Protein AF-A0A326UE14-F1 (afdb_monomer)

Nearest PDB structures (foldseek):
  3hug-assembly6_P  TM=7.858E-01  e=4.920E-02  Mycobacterium tuberculosis H37Rv
  3hug-assembly3_L  TM=7.812E-01  e=1.075E-01  Mycobacterium tuberculosis H37Rv
  3hug-assembly6_F  TM=7.765E-01  e=8.840E-02  Mycobacterium tuberculosis H37Rv
  3hug-assembly6_J  TM=6.634E-01  e=8.283E-02  Mycobacterium tuberculosis H37Rv
  8z6g-assembly3_E  TM=7.187E-01  e=1.275E+00  Pseudomonas aeruginosa

Foldseek 3Di:
DDLVVLLVCLVCLLVVNDDPVVNVVSVVVCVVDVVSVVVSVVVVVVVVVVVPDDDDDDDPVVVVCCCPPPVNVVVVVVVVVVVVVVVPPD

InterPro domains:
  IPR027383 Putative zinc-finger [PF13490] (3-37)
  IPR041916 Anti-sigma factor, zinc-finger domain superfamily [G3DSA:1.10.10.1320] (4-59)

Sequence (90 aa):
MNCEQVRDLLSAYLDGMLAGDERSSVASHLVDCPDCRSILIDYYRFDTLLTLMPRIKPTPSLSHNLFSSREYYELLRCLEQESFLNSHHL

pLDDT: mean 90.5, std 11.87, range [44.12, 98.31]

Structure (mmCIF, N/CA/C/O backbone):
data_AF-A0A326UE14-F1
#
_entry.id   AF-A0A326UE14-F1
#
loop_
_atom_site.group_PDB
_atom_site.id
_atom_site.type_symbol
_atom_site.label_atom_id
_atom_site.label_alt_id
_atom_site.label_comp_id
_atom_site.label_asym_id
_atom_site.label_entity_id
_atom_site.label_seq_id
_atom_site.pdbx_PDB_ins_code
_atom_site.Cartn_x
_atom_site.Cartn_y
_atom_site.Cartn_z
_atom_site.occupancy
_atom_site.B_iso_or_equiv
_atom_site.auth_seq_id
_atom_site.auth_comp_id
_atom_site.auth_asym_id
_atom_site.auth_atom_id
_atom_site.pdbx_PDB_model_num
ATOM 1 N N . MET A 1 1 ? -5.468 -2.537 20.682 1.00 83.50 1 MET A N 1
ATOM 2 C CA . MET A 1 1 ? -4.157 -2.083 20.162 1.00 83.50 1 MET A CA 1
ATOM 3 C C . MET A 1 1 ? -4.021 -0.595 20.419 1.00 83.50 1 MET A C 1
ATOM 5 O O . MET A 1 1 ? -5.042 0.090 20.462 1.00 83.50 1 MET A O 1
ATOM 9 N N . ASN A 1 2 ? -2.801 -0.108 20.630 1.00 95.50 2 ASN A N 1
ATOM 10 C CA . ASN A 1 2 ? -2.530 1.325 20.769 1.00 95.50 2 ASN A CA 1
ATOM 11 C C . ASN A 1 2 ? -2.207 1.963 19.399 1.00 95.50 2 ASN A C 1
ATOM 13 O O . ASN A 1 2 ? -2.066 1.259 18.399 1.00 95.50 2 ASN A O 1
ATOM 17 N N . CYS A 1 3 ? -2.1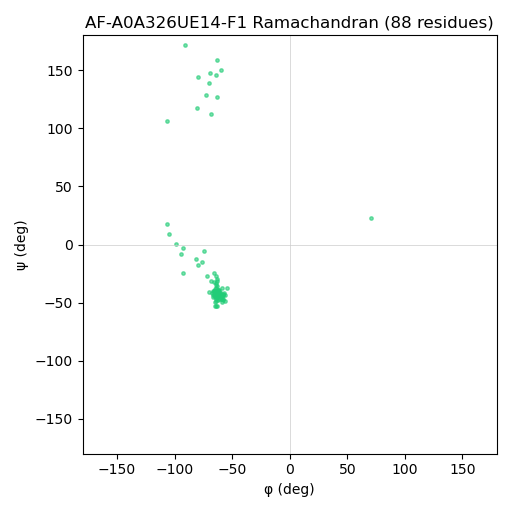07 3.295 19.345 1.00 97.81 3 CYS A N 1
ATOM 18 C CA . CYS A 1 3 ? -1.851 4.011 18.091 1.00 97.81 3 CYS A CA 1
ATOM 19 C C . CYS A 1 3 ? -0.483 3.686 17.475 1.00 97.81 3 CYS A C 1
ATOM 21 O O . CYS A 1 3 ? -0.363 3.691 16.258 1.00 97.81 3 CYS A O 1
ATOM 23 N N . GLU A 1 4 ? 0.539 3.426 18.293 1.00 97.75 4 GLU A N 1
ATOM 24 C CA . GLU A 1 4 ? 1.890 3.089 17.824 1.00 97.75 4 GLU A CA 1
ATOM 25 C C . GLU A 1 4 ? 1.871 1.774 17.037 1.00 97.75 4 GLU A C 1
ATOM 27 O O . GLU A 1 4 ? 2.198 1.761 15.856 1.00 97.75 4 GLU A O 1
ATOM 32 N N . GLN A 1 5 ? 1.321 0.716 17.637 1.00 97.25 5 GLN A N 1
ATOM 33 C CA . GLN A 1 5 ? 1.146 -0.588 16.995 1.00 97.25 5 GLN A CA 1
ATOM 34 C C . GLN A 1 5 ? 0.325 -0.494 15.708 1.00 97.25 5 GLN A C 1
ATOM 36 O O . GLN A 1 5 ? 0.629 -1.148 14.719 1.00 97.25 5 GLN A O 1
ATOM 41 N N . VAL A 1 6 ? -0.748 0.301 15.717 1.00 97.75 6 VAL A N 1
ATOM 42 C CA . VAL A 1 6 ? -1.601 0.440 14.534 1.00 97.75 6 VAL A CA 1
ATOM 43 C C . VAL A 1 6 ? -0.863 1.151 13.410 1.00 97.75 6 VAL A C 1
ATOM 45 O O . VAL A 1 6 ? -0.964 0.694 12.277 1.00 97.75 6 VAL A O 1
ATOM 48 N N . ARG A 1 7 ? -0.103 2.214 13.706 1.00 97.38 7 ARG A N 1
ATOM 49 C CA . ARG A 1 7 ? 0.686 2.957 12.708 1.00 97.38 7 ARG A CA 1
ATOM 50 C C . ARG A 1 7 ? 1.676 2.058 11.977 1.00 97.38 7 ARG A C 1
ATOM 52 O O . ARG A 1 7 ? 1.731 2.134 10.753 1.00 97.38 7 ARG A O 1
ATOM 59 N N . ASP A 1 8 ? 2.357 1.172 12.696 1.00 97.44 8 ASP A N 1
ATOM 60 C CA . ASP A 1 8 ? 3.297 0.213 12.101 1.00 97.44 8 ASP A CA 1
ATOM 61 C C . ASP A 1 8 ? 2.601 -0.785 11.160 1.00 97.44 8 ASP A C 1
ATOM 63 O O . ASP A 1 8 ? 3.192 -1.267 10.196 1.00 97.44 8 ASP A O 1
ATOM 67 N N . LEU A 1 9 ? 1.316 -1.059 11.397 1.00 97.75 9 LEU A N 1
ATOM 68 C CA . LEU A 1 9 ? 0.519 -2.002 10.615 1.00 97.75 9 LEU A CA 1
ATOM 69 C C . LEU A 1 9 ? -0.286 -1.350 9.483 1.00 97.75 9 LEU A C 1
ATOM 71 O O . LEU A 1 9 ? -0.851 -2.074 8.665 1.00 97.75 9 LEU A O 1
ATOM 75 N N . LEU A 1 10 ? -0.356 -0.015 9.387 1.00 97.62 10 LEU A N 1
ATOM 76 C CA . LEU A 1 10 ? -1.210 0.664 8.398 1.00 97.62 10 LEU A CA 1
ATOM 77 C C . LEU A 1 10 ? -0.815 0.366 6.945 1.00 97.62 10 LEU A C 1
ATOM 79 O O . LEU A 1 10 ? -1.707 0.239 6.108 1.00 97.62 10 LEU A O 1
ATOM 83 N N . SER A 1 11 ? 0.483 0.222 6.641 1.00 96.81 11 SER A N 1
ATOM 84 C CA . SER A 1 11 ? 0.931 -0.154 5.288 1.00 96.81 11 SER A CA 1
ATOM 85 C C . SER A 1 11 ? 0.454 -1.562 4.938 1.00 96.81 11 SER A C 1
ATOM 87 O O . SER A 1 11 ? -0.260 -1.752 3.964 1.00 96.81 11 SER A O 1
ATOM 89 N N . ALA A 1 12 ? 0.735 -2.546 5.795 1.00 97.12 12 ALA A N 1
ATOM 90 C CA . ALA A 1 12 ? 0.289 -3.920 5.571 1.00 97.12 12 ALA A CA 1
ATOM 91 C C . ALA A 1 12 ? -1.248 -4.050 5.572 1.00 97.12 12 ALA A C 1
ATOM 93 O O . ALA A 1 12 ? -1.803 -4.890 4.862 1.00 97.12 12 ALA A O 1
ATOM 94 N N . TYR A 1 13 ? -1.956 -3.215 6.341 1.00 97.62 13 TYR A N 1
ATOM 95 C CA . TYR A 1 13 ? -3.416 -3.130 6.314 1.00 97.62 13 TYR A CA 1
ATOM 96 C C . TYR A 1 13 ? -3.930 -2.649 4.949 1.00 97.62 13 TYR A C 1
ATOM 98 O O . TYR A 1 13 ? -4.857 -3.262 4.409 1.00 97.62 13 TYR A O 1
ATOM 106 N N . LEU A 1 14 ? -3.325 -1.586 4.399 1.00 96.69 14 LEU A N 1
ATOM 107 C CA . LEU A 1 14 ? -3.616 -1.053 3.064 1.00 96.69 14 LEU A CA 1
ATOM 108 C C . LEU A 1 14 ? -3.394 -2.118 1.984 1.00 96.69 14 LEU A C 1
ATOM 110 O O . LEU A 1 14 ? -4.287 -2.360 1.175 1.00 96.69 14 LEU A O 1
ATOM 114 N N . ASP A 1 15 ? -2.251 -2.801 2.038 1.00 95.38 15 ASP A N 1
ATOM 115 C CA . ASP A 1 15 ? -1.842 -3.820 1.063 1.00 95.38 15 ASP A CA 1
ATOM 116 C C . ASP A 1 15 ? -2.612 -5.148 1.214 1.00 95.38 15 ASP A C 1
ATOM 118 O O . ASP A 1 15 ? -2.453 -6.077 0.423 1.00 95.38 15 ASP A O 1
ATOM 122 N N . GLY A 1 16 ? -3.455 -5.271 2.244 1.00 96.31 16 GLY A N 1
ATOM 123 C CA . GLY A 1 16 ? -4.221 -6.484 2.521 1.00 96.31 16 GLY A CA 1
ATOM 124 C C . GLY A 1 16 ? -3.385 -7.662 3.025 1.00 96.31 16 GLY A C 1
ATOM 125 O O . GLY A 1 16 ? -3.829 -8.802 2.925 1.00 96.31 16 GLY A O 1
ATOM 126 N N . MET A 1 17 ? -2.209 -7.394 3.593 1.00 97.69 17 MET A N 1
ATOM 127 C CA . MET A 1 17 ? -1.226 -8.401 4.008 1.00 97.69 17 MET A CA 1
ATOM 128 C C . MET A 1 17 ? -1.359 -8.860 5.468 1.00 97.69 17 MET A C 1
ATOM 130 O O . MET A 1 17 ? -0.619 -9.739 5.902 1.00 97.69 17 MET A O 1
ATOM 134 N N . LEU A 1 18 ? -2.283 -8.282 6.239 1.00 97.50 18 LEU A N 1
ATOM 135 C CA . LEU A 1 18 ? -2.512 -8.676 7.633 1.00 97.50 18 LEU A CA 1
ATOM 136 C C . LEU A 1 18 ? -3.362 -9.945 7.755 1.00 97.50 18 LEU A C 1
ATOM 138 O O . LEU A 1 18 ? -4.338 -10.127 7.021 1.00 97.50 18 LEU A O 1
ATOM 142 N N . ALA A 1 19 ? -3.051 -10.768 8.760 1.00 95.12 19 ALA A N 1
ATOM 143 C CA . ALA A 1 19 ? -3.894 -11.888 9.168 1.00 95.12 19 ALA A CA 1
ATOM 144 C C . ALA A 1 19 ? -5.264 -11.403 9.689 1.00 95.12 19 ALA A C 1
ATOM 146 O O . ALA A 1 19 ? -5.417 -10.255 10.107 1.00 95.12 19 ALA A O 1
ATOM 147 N N . GLY A 1 20 ? -6.276 -12.279 9.684 1.00 94.44 20 GLY A N 1
ATOM 148 C CA . GLY A 1 20 ? -7.669 -11.909 9.985 1.00 94.44 20 GLY A CA 1
ATOM 149 C C . GLY A 1 20 ? -7.874 -11.230 11.347 1.00 94.44 20 GLY A C 1
ATOM 150 O O . GLY A 1 20 ? -8.565 -10.209 11.428 1.00 94.44 20 GLY A O 1
ATOM 151 N N . ASP A 1 21 ? -7.233 -11.745 12.396 1.00 94.62 21 ASP A N 1
ATOM 152 C CA . ASP A 1 21 ? -7.355 -11.208 13.758 1.00 94.62 21 ASP A CA 1
ATOM 153 C C . ASP A 1 21 ? -6.672 -9.837 13.899 1.00 94.62 21 ASP A C 1
ATOM 155 O O . ASP A 1 21 ? -7.228 -8.905 14.493 1.00 94.62 21 ASP A O 1
ATOM 159 N N . GLU A 1 22 ? -5.494 -9.670 13.292 1.00 95.81 22 GLU A N 1
ATOM 160 C CA . GLU A 1 22 ? -4.771 -8.393 13.261 1.00 95.81 22 GLU A CA 1
ATOM 161 C C . GLU A 1 22 ? -5.526 -7.348 12.442 1.00 95.81 22 GLU A C 1
ATOM 163 O O . GLU A 1 22 ? -5.732 -6.224 12.901 1.00 95.81 22 GLU A O 1
ATOM 168 N N . ARG A 1 23 ? -6.020 -7.732 11.260 1.00 97.31 23 ARG A N 1
ATOM 169 C CA . ARG A 1 23 ? -6.825 -6.860 10.402 1.00 97.31 23 ARG A CA 1
ATOM 170 C C . ARG A 1 23 ? -8.069 -6.368 11.134 1.00 97.31 23 ARG A C 1
ATOM 172 O O . ARG A 1 23 ? -8.384 -5.184 11.058 1.00 97.31 23 ARG A O 1
ATOM 179 N N . SER A 1 24 ? -8.754 -7.251 11.860 1.00 97.19 24 SER A N 1
ATOM 180 C CA . SER A 1 24 ? -9.946 -6.899 12.642 1.00 97.19 24 SER A CA 1
ATOM 181 C C . SER A 1 24 ? -9.609 -5.948 13.791 1.00 97.19 24 SER A C 1
ATOM 183 O O . SER A 1 24 ? -10.327 -4.977 14.026 1.00 97.19 24 SER A O 1
ATOM 185 N N . SER A 1 25 ? -8.480 -6.175 14.465 1.00 96.94 25 SER A N 1
ATOM 186 C CA . SER A 1 25 ? -8.011 -5.320 15.559 1.00 96.94 25 SER A CA 1
ATOM 187 C C . SER A 1 25 ? -7.640 -3.912 15.079 1.00 96.94 25 SER A C 1
ATOM 189 O O . SER A 1 25 ? -8.024 -2.921 15.707 1.00 96.94 25 SER A O 1
ATOM 191 N N . VAL A 1 26 ? -6.951 -3.809 13.938 1.00 97.81 26 VAL A N 1
ATOM 192 C CA . VAL A 1 26 ? -6.641 -2.530 13.282 1.00 97.81 26 VAL A CA 1
ATOM 193 C C . VAL A 1 26 ? -7.920 -1.845 12.802 1.00 97.81 26 VAL A C 1
ATOM 195 O O . VAL A 1 26 ? -8.105 -0.658 13.065 1.00 97.81 26 VAL A O 1
ATOM 198 N N . ALA A 1 27 ? -8.839 -2.579 12.166 1.00 97.62 27 ALA A N 1
ATOM 199 C CA . ALA A 1 27 ? -10.114 -2.034 11.700 1.00 97.62 27 ALA A CA 1
ATOM 200 C C . ALA A 1 27 ? -10.941 -1.450 12.854 1.00 97.62 27 ALA A C 1
ATOM 202 O O . ALA A 1 27 ? -11.434 -0.331 12.736 1.00 97.62 27 ALA A O 1
ATOM 203 N N . SER A 1 28 ? -11.031 -2.156 13.987 1.00 97.75 28 SER A N 1
ATOM 204 C CA . SER A 1 28 ? -11.703 -1.651 15.189 1.00 97.75 28 SER A CA 1
ATOM 205 C C . SER A 1 28 ? -11.059 -0.360 15.689 1.00 97.75 28 SER A C 1
ATOM 207 O O . SER A 1 28 ? -11.763 0.610 15.944 1.00 97.75 28 SER A O 1
ATOM 209 N N . HIS A 1 29 ? -9.728 -0.301 15.780 1.00 98.12 29 HIS A N 1
ATOM 210 C CA . HIS A 1 29 ? -9.041 0.918 16.210 1.00 98.12 29 HIS A CA 1
ATOM 211 C C . HIS A 1 29 ? -9.280 2.085 15.247 1.00 98.12 29 HIS A C 1
ATOM 213 O O . HIS A 1 29 ? -9.460 3.224 15.675 1.00 98.12 29 HIS A O 1
ATOM 219 N N . LEU A 1 30 ? -9.297 1.813 13.942 1.00 97.88 30 LEU A N 1
ATOM 220 C CA . LEU A 1 30 ? -9.578 2.826 12.937 1.00 97.88 30 LEU A CA 1
ATOM 221 C C . LEU A 1 30 ? -10.985 3.390 13.088 1.00 97.88 30 LEU A C 1
ATOM 223 O O . LEU A 1 30 ? -11.156 4.551 12.756 1.00 97.88 30 LEU A O 1
ATOM 227 N N . VAL A 1 31 ? -11.982 2.651 13.592 1.00 97.56 31 VAL A N 1
ATOM 228 C CA . VAL A 1 31 ? -13.315 3.212 13.894 1.00 97.56 31 VAL A CA 1
ATOM 229 C C . VAL A 1 31 ? -13.215 4.317 14.944 1.00 97.56 31 VAL A C 1
ATOM 231 O O . VAL A 1 31 ? -13.779 5.390 14.731 1.00 97.56 31 VAL A O 1
ATOM 234 N N . ASP A 1 32 ? -12.425 4.110 15.993 1.00 96.75 32 ASP A N 1
ATOM 235 C CA . ASP A 1 32 ? -12.404 4.988 17.165 1.00 96.75 32 ASP A CA 1
ATOM 236 C C . ASP A 1 32 ? -11.339 6.096 17.096 1.00 96.75 32 ASP A C 1
ATOM 238 O O . ASP A 1 32 ? -11.492 7.146 17.720 1.00 96.75 32 ASP A O 1
ATOM 242 N N . CYS A 1 33 ? -10.263 5.905 16.324 1.00 98.31 33 CYS A N 1
ATOM 243 C CA . CYS A 1 33 ? -9.136 6.837 16.273 1.00 98.31 33 CYS A CA 1
ATOM 244 C C . CYS A 1 33 ? -9.101 7.657 14.966 1.00 98.31 33 CYS A C 1
ATOM 246 O O . CYS A 1 33 ? -8.714 7.133 13.914 1.00 98.31 33 CYS A O 1
ATOM 248 N N . PRO A 1 34 ? -9.452 8.959 14.996 1.00 97.69 34 PRO A N 1
ATOM 249 C CA . PRO A 1 34 ? -9.383 9.816 13.812 1.00 97.69 34 PRO A CA 1
ATOM 250 C C . PRO A 1 34 ? -7.947 10.044 13.319 1.00 97.69 34 PRO A C 1
ATOM 252 O O . PRO A 1 34 ? -7.743 10.120 12.110 1.00 97.69 34 PRO A O 1
ATOM 255 N N . ASP A 1 35 ? -6.954 10.080 14.212 1.00 98.12 35 ASP A N 1
ATOM 256 C CA . ASP A 1 35 ? -5.554 10.326 13.839 1.00 98.12 35 ASP A CA 1
ATOM 257 C C . ASP A 1 35 ? -4.995 9.194 12.971 1.00 98.12 35 ASP A C 1
ATOM 259 O O . ASP A 1 35 ? -4.451 9.430 11.893 1.00 98.12 35 ASP A O 1
ATOM 263 N N . CYS A 1 36 ? -5.178 7.941 13.399 1.00 98.25 36 CYS A N 1
ATOM 264 C CA . CYS A 1 36 ? -4.756 6.773 12.623 1.00 98.25 36 CYS A CA 1
ATOM 265 C C . CYS A 1 36 ? -5.521 6.668 11.297 1.00 98.25 36 CYS A C 1
ATOM 267 O O . CYS A 1 36 ? -4.944 6.292 10.277 1.00 98.25 36 CYS A O 1
ATOM 269 N N . ARG A 1 37 ? -6.801 7.065 11.279 1.00 98.00 37 ARG A N 1
ATOM 270 C CA . ARG A 1 37 ? -7.591 7.140 10.045 1.00 98.00 37 ARG A CA 1
ATOM 271 C C . ARG A 1 37 ? -7.041 8.188 9.077 1.00 98.00 37 ARG A C 1
ATOM 273 O O . ARG A 1 37 ? -6.994 7.922 7.882 1.00 98.00 37 ARG A O 1
ATOM 280 N N . SER A 1 38 ? -6.607 9.347 9.576 1.00 98.31 38 SER A N 1
ATOM 281 C CA . SER A 1 38 ? -5.990 10.394 8.753 1.00 98.31 38 SER A CA 1
ATOM 282 C C . SER A 1 38 ? -4.711 9.897 8.083 1.00 98.31 38 SER A C 1
ATOM 284 O O . SER A 1 38 ? -4.535 10.107 6.887 1.00 98.31 38 SER A O 1
ATOM 286 N N . ILE A 1 39 ? -3.857 9.182 8.822 1.00 97.94 39 ILE A N 1
ATOM 287 C CA . ILE A 1 39 ? -2.625 8.597 8.270 1.00 97.94 39 ILE A CA 1
ATOM 288 C C . ILE A 1 39 ? -2.961 7.595 7.159 1.00 97.94 39 ILE A C 1
ATOM 290 O O . ILE A 1 39 ? -2.367 7.634 6.084 1.00 97.94 39 ILE A O 1
ATOM 294 N N . LEU A 1 40 ? -3.956 6.733 7.385 1.00 97.88 40 LEU A N 1
ATOM 295 C CA . LEU A 1 40 ? -4.395 5.775 6.373 1.00 97.88 40 LEU A CA 1
ATOM 296 C C . LEU A 1 40 ? -4.948 6.471 5.114 1.00 97.88 40 LEU A C 1
ATOM 298 O O . LEU A 1 40 ? -4.664 6.039 3.999 1.00 97.88 40 LEU A O 1
ATOM 302 N N . ILE A 1 41 ? -5.705 7.562 5.271 1.00 97.88 41 ILE A N 1
ATOM 303 C CA . ILE A 1 41 ? -6.193 8.379 4.147 1.00 97.88 41 ILE A CA 1
ATOM 304 C C . ILE A 1 41 ? -5.024 8.976 3.357 1.00 97.88 41 ILE A C 1
ATOM 306 O O . ILE A 1 41 ? -5.059 8.969 2.126 1.00 97.88 41 ILE A O 1
ATOM 310 N N . ASP A 1 42 ? -3.980 9.459 4.034 1.00 97.88 42 ASP A N 1
ATOM 311 C CA . ASP A 1 42 ? -2.779 9.950 3.359 1.00 97.88 42 ASP A CA 1
ATOM 312 C C . ASP A 1 42 ? -2.096 8.851 2.542 1.00 97.88 42 ASP A C 1
ATOM 314 O O . ASP A 1 42 ? -1.683 9.115 1.414 1.00 97.88 42 ASP A O 1
ATOM 318 N N . TYR A 1 43 ? -2.044 7.612 3.039 1.00 97.19 43 TYR A N 1
ATOM 319 C CA . TYR A 1 43 ? -1.491 6.493 2.270 1.00 97.19 43 TYR A CA 1
ATOM 320 C C . TYR A 1 43 ? -2.292 6.227 0.989 1.00 97.19 43 TYR A C 1
ATOM 322 O O . TYR A 1 43 ? -1.704 6.176 -0.091 1.00 97.19 43 TYR A O 1
ATOM 330 N N . TYR A 1 44 ? -3.627 6.166 1.069 1.00 96.00 44 TYR A N 1
ATOM 331 C CA . TYR A 1 44 ? -4.482 6.042 -0.123 1.00 96.00 44 TYR A CA 1
ATOM 332 C C . TYR A 1 44 ? -4.293 7.205 -1.104 1.00 96.00 44 TYR A C 1
ATOM 334 O O . TYR A 1 44 ? -4.315 7.018 -2.325 1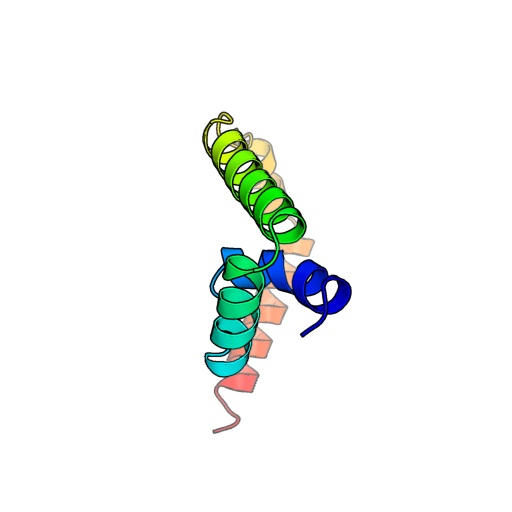.00 96.00 44 TYR A O 1
ATOM 342 N N . ARG A 1 45 ? -4.106 8.424 -0.585 1.00 96.62 45 ARG A N 1
ATOM 343 C CA . ARG A 1 45 ? -3.857 9.610 -1.406 1.00 96.62 45 ARG A CA 1
ATOM 344 C C . ARG A 1 45 ? -2.528 9.499 -2.146 1.00 96.62 45 ARG A C 1
ATOM 346 O O . ARG A 1 45 ? -2.486 9.810 -3.334 1.00 96.62 45 ARG A O 1
ATOM 353 N N . PHE A 1 46 ? -1.465 9.056 -1.478 1.00 95.38 46 PHE A N 1
ATOM 354 C CA . PHE A 1 46 ? -0.175 8.832 -2.127 1.00 95.38 46 PHE A CA 1
ATOM 355 C C . PHE A 1 46 ? -0.255 7.738 -3.186 1.00 95.38 46 PHE A C 1
ATOM 357 O O . PHE A 1 46 ? 0.207 7.974 -4.298 1.00 95.38 46 PHE A O 1
ATOM 364 N N . ASP A 1 47 ? -0.894 6.605 -2.891 1.00 93.56 47 ASP A N 1
ATOM 365 C CA . ASP A 1 47 ? -1.075 5.527 -3.86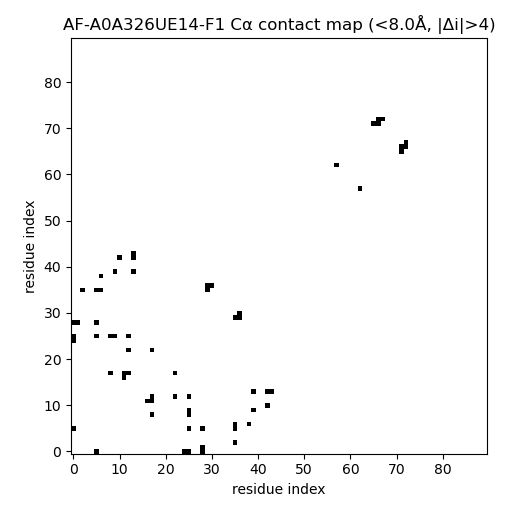7 1.00 93.56 47 ASP A CA 1
ATOM 366 C C . ASP A 1 47 ? -1.814 6.034 -5.116 1.00 93.56 47 ASP A C 1
ATOM 368 O O . ASP A 1 47 ? -1.328 5.915 -6.241 1.00 93.56 47 ASP A O 1
ATOM 372 N N . THR A 1 48 ? -2.907 6.778 -4.917 1.00 93.94 48 THR A N 1
ATOM 373 C CA . THR A 1 48 ? -3.635 7.434 -6.012 1.00 93.94 48 THR A CA 1
ATOM 374 C C . THR A 1 48 ? -2.722 8.351 -6.831 1.00 93.94 48 THR A C 1
ATOM 376 O O . THR A 1 48 ? -2.694 8.257 -8.056 1.00 93.94 48 THR A O 1
ATOM 379 N N . LE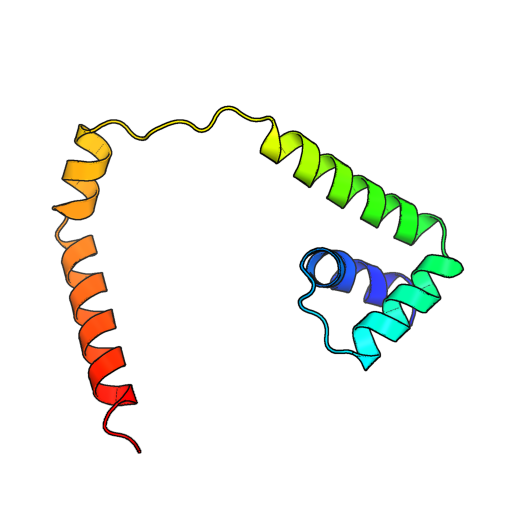U A 1 49 ? -1.938 9.221 -6.189 1.00 94.94 49 LEU A N 1
ATOM 380 C CA . LEU A 1 49 ? -1.020 10.125 -6.892 1.00 94.94 49 LEU A CA 1
ATOM 381 C C . LEU A 1 49 ? 0.051 9.367 -7.687 1.00 94.94 49 LEU A C 1
ATOM 383 O O . LEU A 1 49 ? 0.359 9.759 -8.812 1.00 94.94 49 LEU A O 1
ATOM 387 N N . LEU A 1 50 ? 0.584 8.272 -7.139 1.00 92.25 50 LEU A N 1
ATOM 388 C CA . LEU A 1 50 ? 1.556 7.423 -7.824 1.00 92.25 50 LEU A CA 1
ATOM 389 C C . LEU A 1 50 ? 0.951 6.762 -9.069 1.00 92.25 50 LEU A C 1
ATOM 391 O O . LEU A 1 50 ? 1.624 6.682 -10.097 1.00 92.25 50 LEU A O 1
ATOM 395 N N . THR A 1 51 ? -0.324 6.356 -9.032 1.00 91.44 51 THR A N 1
ATOM 396 C CA . THR A 1 51 ? -0.995 5.780 -10.216 1.00 91.44 51 THR A CA 1
ATOM 397 C C . THR A 1 51 ? -1.180 6.780 -11.360 1.00 91.44 51 THR A C 1
ATOM 399 O O . THR A 1 51 ? -1.246 6.373 -12.520 1.00 91.44 51 THR A O 1
ATOM 402 N N . LEU A 1 52 ? -1.219 8.081 -11.057 1.00 93.19 52 LEU A N 1
ATOM 403 C CA . LEU A 1 52 ? -1.337 9.150 -12.052 1.00 93.19 52 LEU A CA 1
ATOM 404 C C . LEU A 1 52 ? 0.002 9.500 -12.715 1.00 93.19 52 LEU A C 1
ATOM 406 O O . LEU A 1 52 ? 0.023 10.224 -13.713 1.00 93.19 52 LEU A O 1
ATOM 410 N N . MET A 1 53 ? 1.125 9.016 -12.178 1.00 91.88 53 MET A N 1
ATOM 411 C CA . MET A 1 53 ? 2.436 9.306 -12.745 1.00 91.88 53 MET A CA 1
ATOM 412 C C . MET A 1 53 ? 2.630 8.589 -14.091 1.00 91.88 53 MET A C 1
ATOM 414 O O . MET A 1 53 ? 2.282 7.412 -14.233 1.00 91.88 53 MET A O 1
ATOM 418 N N . PRO A 1 54 ? 3.238 9.253 -15.093 1.00 90.25 54 PRO A N 1
ATOM 419 C CA . PRO A 1 54 ? 3.522 8.616 -16.368 1.00 90.25 54 PRO A CA 1
ATOM 420 C C . PRO A 1 54 ? 4.499 7.453 -16.171 1.00 90.25 54 PRO A C 1
ATOM 422 O O . PRO A 1 54 ? 5.592 7.612 -15.625 1.00 90.25 54 PRO A O 1
ATOM 425 N N . ARG A 1 55 ? 4.123 6.271 -16.665 1.00 87.19 55 ARG A N 1
ATOM 426 C CA . ARG A 1 55 ? 5.023 5.114 -16.730 1.00 87.19 55 ARG A CA 1
ATOM 427 C C . ARG A 1 55 ? 6.121 5.412 -17.752 1.00 87.19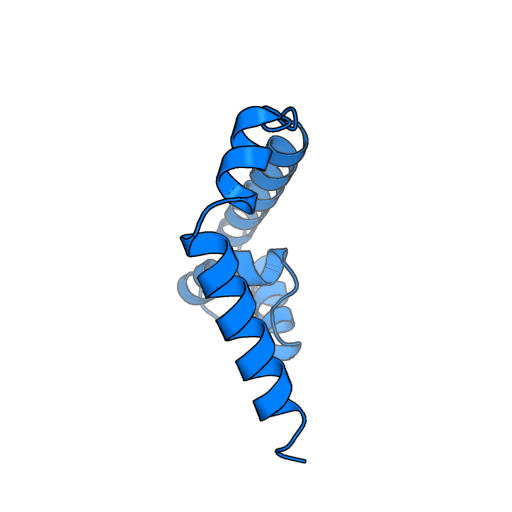 55 ARG A C 1
ATOM 429 O O . ARG A 1 55 ? 5.858 5.484 -18.951 1.00 87.19 55 ARG A O 1
ATOM 436 N N . ILE A 1 56 ? 7.357 5.568 -17.288 1.00 87.50 56 ILE A N 1
ATOM 437 C CA . ILE A 1 56 ? 8.512 5.742 -18.171 1.00 87.50 56 ILE A CA 1
ATOM 438 C C . ILE A 1 56 ? 8.936 4.364 -18.675 1.00 87.50 56 ILE A C 1
ATOM 440 O O . ILE A 1 56 ? 9.325 3.497 -17.892 1.00 87.50 56 ILE A O 1
ATOM 444 N N . LYS A 1 57 ? 8.870 4.153 -19.992 1.00 86.56 57 LYS A N 1
ATOM 445 C CA . LYS A 1 57 ? 9.451 2.958 -20.606 1.00 86.56 57 LYS A CA 1
ATOM 446 C C . LYS A 1 57 ? 10.981 3.096 -20.590 1.00 86.56 57 LYS A C 1
ATOM 448 O O . LYS A 1 57 ? 11.477 4.126 -21.055 1.00 86.56 57 LYS A O 1
ATOM 453 N N . PRO A 1 58 ? 11.735 2.097 -20.095 1.00 89.06 58 PRO A N 1
ATOM 454 C CA . PRO A 1 58 ? 13.191 2.136 -20.167 1.00 89.06 58 PRO A CA 1
ATOM 455 C C . PRO A 1 58 ? 13.657 2.222 -21.625 1.00 89.06 58 PRO A C 1
ATOM 457 O O . PRO A 1 58 ? 12.987 1.730 -22.540 1.00 89.06 58 PRO A O 1
ATOM 460 N N . THR A 1 59 ? 14.812 2.849 -21.854 1.00 93.44 59 THR A N 1
ATOM 461 C CA . THR A 1 59 ? 15.397 2.895 -23.198 1.00 93.44 59 THR A CA 1
ATOM 462 C C . THR A 1 59 ? 15.760 1.477 -23.655 1.00 93.44 59 THR A C 1
ATOM 464 O O . THR A 1 59 ? 16.184 0.662 -22.829 1.00 93.44 59 THR A O 1
ATOM 467 N N . PRO A 1 60 ? 15.649 1.156 -24.959 1.00 91.88 60 PR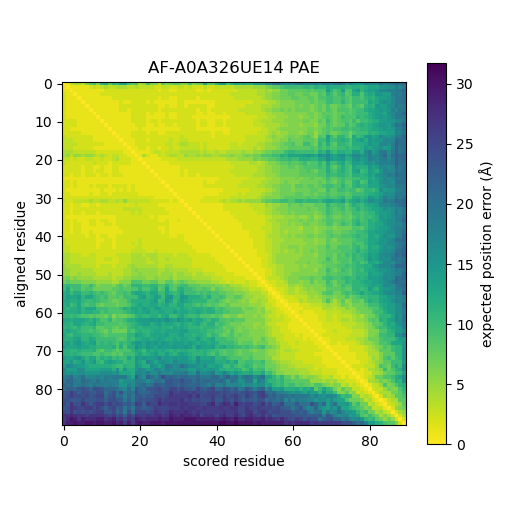O A N 1
ATOM 468 C CA . PRO A 1 60 ? 16.010 -0.171 -25.459 1.00 91.88 60 PRO A CA 1
ATOM 469 C C . PRO A 1 60 ? 17.440 -0.582 -25.087 1.00 91.88 60 PRO A C 1
ATOM 471 O O . PRO A 1 60 ? 17.673 -1.733 -24.727 1.00 91.88 60 PRO A O 1
ATOM 474 N N . SER A 1 61 ? 18.382 0.368 -25.101 1.00 93.06 61 SER A N 1
ATOM 475 C CA . SER A 1 61 ? 19.776 0.127 -24.720 1.00 93.06 61 SER A CA 1
ATOM 476 C C . SER A 1 61 ? 19.926 -0.257 -23.250 1.00 93.06 61 SER A C 1
ATOM 478 O O . SER A 1 61 ? 20.729 -1.129 -22.940 1.00 93.06 61 SER A O 1
ATOM 480 N N . LEU A 1 62 ? 19.149 0.345 -22.340 1.00 91.25 62 LEU A N 1
ATOM 481 C CA . LEU A 1 62 ? 19.178 -0.028 -20.926 1.00 91.25 62 LEU A CA 1
ATOM 482 C C . LEU A 1 62 ? 18.701 -1.469 -20.734 1.00 91.25 62 LEU A C 1
ATOM 484 O O . LEU A 1 62 ? 19.386 -2.248 -20.081 1.00 91.25 62 LEU A O 1
ATOM 488 N N . SER A 1 63 ? 17.563 -1.833 -21.333 1.00 90.50 63 SER A N 1
ATOM 489 C CA . SER A 1 63 ? 17.047 -3.205 -21.271 1.00 90.50 63 SER A CA 1
ATOM 490 C C . SER A 1 63 ? 18.045 -4.202 -21.856 1.00 90.50 63 SER A C 1
ATOM 492 O O . SER A 1 63 ? 18.347 -5.206 -21.222 1.00 90.50 63 SER A O 1
ATOM 494 N N . HIS A 1 64 ? 18.609 -3.901 -23.027 1.00 92.12 64 HIS A N 1
ATOM 495 C CA . HIS A 1 64 ? 19.618 -4.748 -23.655 1.00 92.12 64 HIS A CA 1
ATOM 496 C C . HIS A 1 64 ? 20.843 -4.943 -22.755 1.00 92.12 64 HIS A C 1
ATOM 498 O O . HIS A 1 64 ? 21.260 -6.076 -22.528 1.00 92.12 64 HIS A O 1
ATOM 504 N N . ASN A 1 65 ? 21.404 -3.857 -22.220 1.00 93.38 65 ASN A N 1
ATOM 505 C CA . ASN A 1 65 ? 22.608 -3.916 -21.396 1.00 93.38 65 ASN A CA 1
ATOM 506 C C . ASN A 1 65 ? 22.358 -4.644 -20.076 1.00 93.38 65 ASN A C 1
ATOM 508 O O . ASN A 1 65 ? 23.203 -5.425 -19.658 1.00 93.38 65 ASN A O 1
ATOM 512 N N . LEU A 1 66 ? 21.199 -4.425 -19.446 1.00 93.12 66 LEU A N 1
ATOM 513 C CA . LEU A 1 66 ? 20.822 -5.112 -18.216 1.00 93.12 66 LEU A CA 1
ATOM 514 C C . LEU A 1 66 ? 20.670 -6.618 -18.453 1.00 93.12 66 LEU A C 1
ATOM 516 O O . LEU A 1 66 ? 21.317 -7.407 -1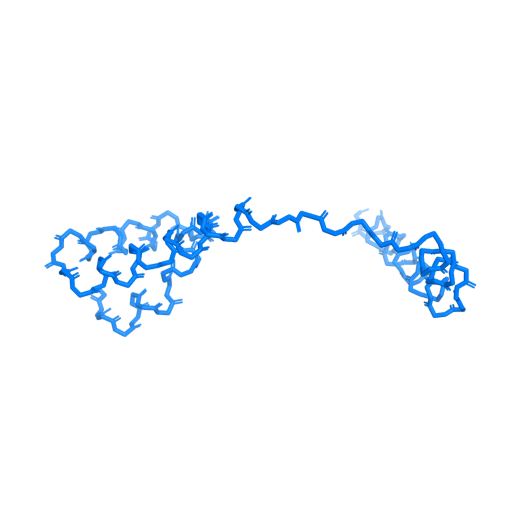7.774 1.00 93.12 66 LEU A O 1
ATOM 520 N N . PHE A 1 67 ? 19.866 -7.021 -19.438 1.00 92.38 67 PHE A N 1
ATOM 521 C CA . PHE A 1 67 ? 19.576 -8.437 -19.692 1.00 92.38 67 PHE A CA 1
ATOM 522 C C . PHE A 1 67 ? 20.718 -9.192 -20.384 1.00 92.38 67 PHE A C 1
ATOM 524 O O . PHE A 1 67 ? 20.735 -10.417 -20.382 1.00 92.38 67 PHE A O 1
ATOM 531 N N . SER A 1 68 ? 21.688 -8.473 -20.949 1.00 93.19 68 SER A N 1
ATOM 532 C CA . SER A 1 68 ? 22.926 -9.056 -21.482 1.00 93.19 68 SER A CA 1
ATOM 533 C C . SER A 1 68 ? 24.099 -8.945 -20.504 1.00 93.19 68 SER A C 1
ATOM 535 O O . SER A 1 68 ? 25.205 -9.366 -20.840 1.00 93.19 68 SER A O 1
ATOM 537 N N . SER A 1 69 ? 23.887 -8.358 -19.319 1.00 94.69 69 SER A N 1
ATOM 538 C CA . SER A 1 69 ? 24.934 -8.225 -18.307 1.00 94.69 69 SER A CA 1
ATOM 539 C C . SER A 1 69 ? 25.287 -9.584 -17.717 1.00 94.69 69 SER A C 1
ATOM 541 O O . SER A 1 69 ? 24.442 -10.473 -17.578 1.00 94.69 69 SER A O 1
ATOM 543 N N . ARG A 1 70 ? 26.556 -9.745 -17.349 1.00 94.88 70 ARG A N 1
ATOM 544 C CA . ARG A 1 70 ? 27.042 -10.972 -16.720 1.00 94.88 70 ARG A CA 1
ATOM 545 C C . ARG A 1 70 ? 26.317 -11.227 -15.399 1.00 94.88 70 ARG A C 1
ATOM 547 O O . ARG A 1 70 ? 25.927 -12.357 -15.122 1.00 94.88 70 ARG A O 1
ATOM 554 N N . GLU A 1 71 ? 26.109 -10.167 -14.632 1.00 94.62 71 GLU A N 1
ATOM 555 C CA . GLU A 1 71 ? 25.457 -10.167 -13.327 1.00 94.62 71 GLU A CA 1
ATOM 556 C C . GLU A 1 71 ? 24.018 -10.689 -13.435 1.00 94.62 71 GLU A C 1
ATOM 558 O O . GLU A 1 71 ? 23.589 -11.509 -12.626 1.00 94.62 71 GLU A O 1
ATOM 563 N N . TYR A 1 72 ? 23.284 -10.288 -14.480 1.00 92.19 72 TYR A N 1
ATOM 564 C CA . TYR A 1 72 ? 21.929 -10.781 -14.729 1.00 92.19 72 TYR A CA 1
ATOM 565 C C . TYR A 1 72 ? 21.891 -12.296 -14.981 1.00 92.19 72 TYR A C 1
ATOM 567 O O . TYR A 1 72 ? 21.064 -13.002 -14.402 1.00 92.19 72 TYR A O 1
ATOM 575 N N . TYR A 1 73 ? 22.820 -12.824 -15.783 1.00 91.50 73 TYR A N 1
ATOM 576 C CA . TYR A 1 73 ? 22.923 -14.271 -16.004 1.00 91.50 73 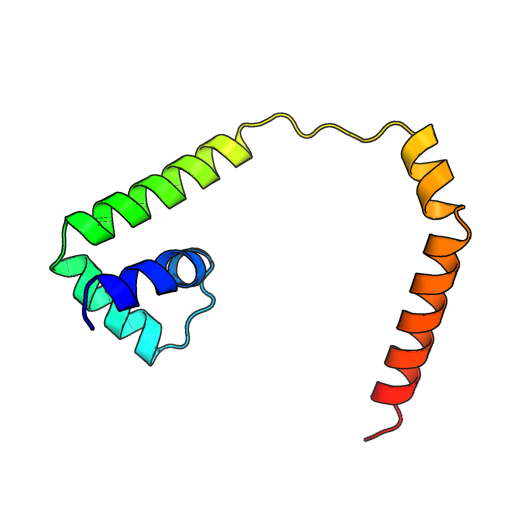TYR A CA 1
ATOM 577 C C . TYR A 1 73 ? 23.379 -15.037 -14.760 1.00 91.50 73 TYR A C 1
ATOM 579 O O . TYR A 1 73 ? 23.008 -16.197 -14.579 1.00 91.50 73 TYR A O 1
ATOM 587 N N . GLU A 1 74 ? 24.200 -14.424 -13.908 1.00 94.12 74 GLU A N 1
ATOM 588 C CA . GLU A 1 74 ? 24.582 -15.016 -12.628 1.00 94.12 74 GLU A CA 1
ATOM 589 C C . GLU A 1 74 ? 23.379 -15.162 -11.693 1.00 94.12 74 GLU A C 1
ATOM 591 O O . GLU A 1 74 ? 23.181 -16.248 -11.151 1.00 94.12 74 GLU A O 1
ATOM 596 N N . LEU A 1 75 ? 22.524 -14.140 -11.604 1.00 90.44 75 LEU A N 1
ATOM 597 C CA . LEU A 1 75 ? 21.276 -14.204 -10.840 1.00 90.44 75 LEU A CA 1
ATOM 598 C C . LEU A 1 75 ? 20.320 -15.281 -11.368 1.00 90.44 75 LEU A C 1
ATOM 600 O O . LEU A 1 75 ? 19.812 -16.075 -10.578 1.00 90.44 75 LEU A O 1
ATOM 604 N N . LEU A 1 76 ? 20.100 -15.350 -12.686 1.00 88.94 76 LEU A N 1
ATOM 605 C CA . LEU A 1 76 ? 19.227 -16.368 -13.290 1.00 88.94 76 LEU A CA 1
ATOM 606 C C . LEU A 1 76 ? 19.685 -17.791 -12.959 1.00 88.94 76 LEU A C 1
ATOM 608 O O . LEU A 1 76 ? 18.873 -18.624 -12.565 1.00 88.94 76 LEU A O 1
ATOM 612 N N . ARG A 1 77 ? 20.992 -18.054 -13.044 1.00 87.88 77 ARG A N 1
ATOM 613 C CA . ARG A 1 77 ? 21.556 -19.367 -12.714 1.00 87.88 77 ARG A CA 1
ATOM 614 C C . ARG A 1 77 ? 21.336 -19.739 -11.250 1.00 87.88 77 ARG A C 1
ATOM 616 O O . ARG A 1 77 ? 21.036 -20.895 -10.965 1.00 87.88 77 ARG A O 1
ATOM 623 N N . CYS A 1 78 ? 21.482 -18.782 -10.333 1.00 85.00 78 CYS A N 1
ATOM 624 C CA . CYS A 1 78 ? 21.206 -19.012 -8.915 1.00 85.00 78 CYS A CA 1
ATOM 625 C C . CYS A 1 78 ? 19.727 -19.357 -8.686 1.00 85.00 78 CYS A C 1
ATOM 627 O O . CYS A 1 78 ? 19.430 -20.334 -8.005 1.00 85.00 78 CYS A O 1
ATOM 629 N N . LEU A 1 79 ? 18.805 -18.615 -9.308 1.00 82.25 79 LEU A N 1
ATOM 630 C CA . LEU A 1 79 ? 17.363 -18.855 -9.177 1.00 82.25 79 LEU A CA 1
ATOM 631 C C . LEU A 1 79 ? 16.942 -20.220 -9.746 1.00 82.25 79 LEU A C 1
ATOM 633 O O . LEU A 1 79 ? 16.131 -20.923 -9.144 1.00 82.25 79 LEU A O 1
ATOM 637 N N . GLU A 1 80 ? 17.512 -20.627 -10.881 1.00 81.50 80 GLU A N 1
ATOM 638 C CA . GLU A 1 80 ? 17.272 -21.953 -11.459 1.00 81.50 80 GLU A CA 1
ATOM 639 C C . GLU A 1 80 ? 17.776 -23.072 -10.534 1.00 81.50 80 GLU A C 1
ATOM 641 O O . GLU A 1 80 ? 17.063 -24.049 -10.298 1.00 81.50 80 GLU A O 1
ATOM 646 N N . GLN A 1 81 ? 18.961 -22.913 -9.941 1.00 73.44 81 GLN A N 1
ATOM 647 C CA . GLN A 1 81 ? 19.514 -23.877 -8.986 1.00 73.44 81 GLN A CA 1
ATOM 648 C C . GLN A 1 81 ? 18.676 -23.978 -7.702 1.00 73.44 81 GLN A C 1
ATOM 650 O O . GLN A 1 81 ? 18.431 -25.085 -7.222 1.00 73.44 81 GLN A O 1
ATOM 655 N N . GLU A 1 82 ? 18.179 -22.858 -7.176 1.00 69.75 82 GLU A N 1
ATOM 656 C CA . GLU A 1 82 ? 17.272 -22.847 -6.022 1.00 69.75 82 GLU A CA 1
ATOM 657 C C . GLU A 1 82 ? 15.922 -23.500 -6.340 1.00 69.75 82 GLU A C 1
ATOM 659 O O . GLU A 1 82 ? 15.400 -24.264 -5.526 1.00 69.75 82 GLU A O 1
ATOM 664 N N . SER A 1 83 ? 15.367 -23.268 -7.536 1.00 64.88 83 SER A N 1
ATOM 665 C CA . SER A 1 83 ? 14.132 -23.935 -7.966 1.00 64.88 83 SER A CA 1
ATOM 666 C C . SER A 1 83 ? 14.301 -25.455 -8.048 1.00 64.88 83 SER A C 1
ATOM 668 O O . SER A 1 83 ? 13.429 -26.188 -7.585 1.00 64.88 83 SER A O 1
ATOM 670 N N . PHE A 1 84 ? 15.456 -25.924 -8.534 1.00 58.75 84 PHE A N 1
ATOM 671 C CA . PHE A 1 84 ? 15.784 -27.344 -8.635 1.00 58.75 84 PHE A CA 1
ATOM 672 C C . PHE A 1 84 ? 15.933 -28.000 -7.252 1.00 58.75 84 PHE A C 1
ATOM 674 O O . PHE A 1 84 ? 15.388 -29.080 -7.014 1.00 58.75 84 PHE A O 1
ATOM 681 N N . LEU A 1 85 ? 16.607 -27.324 -6.315 1.00 60.09 85 LEU A N 1
ATOM 682 C CA . LEU A 1 85 ? 16.769 -27.786 -4.932 1.00 60.09 85 LEU A CA 1
ATOM 683 C C . LEU A 1 85 ? 15.433 -27.849 -4.177 1.00 60.09 85 LEU A C 1
ATOM 685 O O . LEU A 1 85 ? 15.176 -28.826 -3.476 1.00 60.09 85 LEU A O 1
ATOM 689 N N . ASN A 1 86 ? 14.553 -26.865 -4.372 1.00 57.03 86 ASN A N 1
ATOM 690 C CA . ASN A 1 86 ? 13.230 -26.845 -3.742 1.00 57.03 86 ASN A CA 1
ATOM 691 C C . ASN A 1 86 ? 12.266 -27.890 -4.333 1.00 57.03 86 ASN A C 1
ATOM 693 O O . ASN A 1 86 ? 11.389 -28.378 -3.625 1.00 57.03 86 ASN A O 1
ATOM 697 N N . SER A 1 87 ? 12.436 -28.282 -5.601 1.00 58.50 87 SER A N 1
ATOM 698 C CA . SER A 1 87 ? 11.631 -29.340 -6.233 1.00 58.50 87 SER A CA 1
ATOM 699 C C . SER A 1 87 ? 12.060 -30.775 -5.891 1.00 58.50 87 SER A C 1
ATOM 701 O O . SER A 1 87 ? 11.269 -31.694 -6.078 1.00 58.50 87 SER A O 1
ATOM 703 N N . HIS A 1 88 ? 13.279 -30.984 -5.382 1.00 58.03 88 HIS A N 1
ATOM 704 C CA . HIS A 1 88 ? 13.826 -32.312 -5.058 1.00 58.03 88 HIS A CA 1
ATOM 705 C C . HIS A 1 88 ? 13.856 -32.636 -3.553 1.00 58.03 88 HIS A C 1
ATOM 707 O O . HIS A 1 88 ? 14.420 -33.656 -3.159 1.00 58.03 88 HIS A O 1
ATOM 713 N N . HIS A 1 89 ? 13.233 -31.798 -2.719 1.00 51.38 89 HIS A N 1
ATOM 714 C CA . HI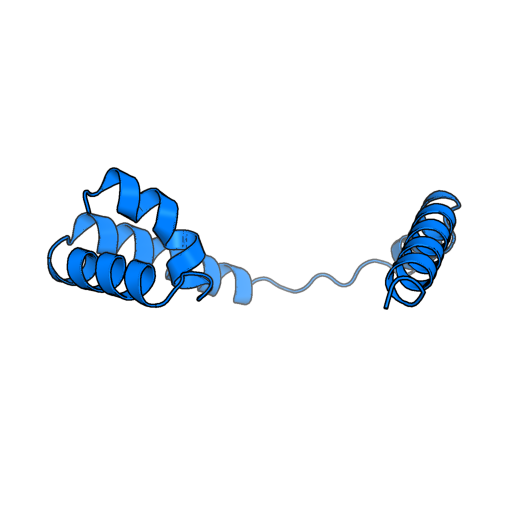S A 1 89 ? 13.132 -31.987 -1.267 1.00 51.38 89 HIS A CA 1
ATOM 715 C C . HIS A 1 89 ? 11.729 -32.411 -0.773 1.00 51.38 89 HIS A C 1
ATOM 717 O O . HIS A 1 89 ? 11.454 -32.307 0.424 1.00 51.38 89 HIS A O 1
ATOM 723 N N . LEU A 1 90 ? 10.867 -32.905 -1.675 1.00 44.12 90 LEU A N 1
ATOM 724 C CA . LEU A 1 90 ? 9.560 -33.519 -1.384 1.00 44.12 90 LEU A CA 1
ATOM 725 C C . LEU A 1 90 ? 9.605 -35.041 -1.552 1.00 44.12 90 LEU A C 1
ATOM 727 O O . LEU A 1 90 ? 10.024 -35.496 -2.641 1.00 44.12 90 LEU A O 1
#

Mean predicted aligned error: 8.31 Å

Organism: Thermosporothrix hazakensis (NCBI:txid644383)

Secondary structure (DSSP, 8-state):
--HHHHHHHHHHHHTT-S-HHHHHHHHHHHHH-HHHHHHHHHHHHHHHHHHTS--PPPPHHHHHHHHTSHHHHHHHHHHHHHHHHHHS--

Radius of gyration: 21.02 Å; Cα contacts (8 Å, |Δi|>4): 33; chains: 1; bounding box: 40×44×46 Å

Solvent-accessible surface area (backbone atoms only — not comparable to full-atom values): 5362 Å² total; per-residue (Å²): 131,56,72,69,66,43,60,74,39,46,62,41,53,74,73,64,70,50,54,73,70,58,45,50,51,45,52,56,46,43,74,76,32,67,67,64,38,50,55,50,50,50,51,55,51,50,54,53,54,58,71,70,50,83,85,79,77,78,55,70,66,57,53,50,52,50,74,67,30,70,67,48,53,52,51,52,53,51,53,52,52,52,52,53,54,65,70,69,75,117